Protein AF-A0A0Q0BDA7-F1 (afdb_monomer)

Solvent-accessible surface area (backbone atoms only — not comparable to full-atom values): 7192 Å² total; per-residue (Å²): 91,82,45,79,67,55,99,51,38,29,39,41,39,42,77,44,91,83,65,86,50,80,46,40,46,43,69,64,42,48,53,49,51,48,54,47,53,52,45,46,73,72,64,37,89,84,46,47,70,42,44,34,38,36,31,70,31,47,28,45,37,85,85,32,82,72,63,88,75,41,29,26,23,30,58,71,28,47,50,51,47,54,50,37,52,52,52,47,51,55,56,39,70,37,90,81,34,74,81,35,64,67,58,50,52,50,46,34,60,73,56,38,68,42,64,87,37,33,62,68,70,35,29,40,74,55,43,78,68,129

Organism: NCBI:txid264459

Mean predicted aligned error: 4.18 Å

pLDDT: mean 92.53, std 6.92, range [57.91, 98.38]

Structure (mmCIF, N/CA/C/O backbone):
data_AF-A0A0Q0BDA7-F1
#
_entry.id   AF-A0A0Q0BDA7-F1
#
loop_
_atom_site.group_PDB
_atom_site.id
_atom_site.type_symbol
_atom_site.label_atom_id
_atom_site.label_alt_id
_atom_site.label_comp_id
_atom_site.label_asym_id
_atom_site.label_entity_id
_atom_site.label_seq_id
_atom_site.pdbx_PDB_ins_code
_atom_site.Cartn_x
_atom_site.Cartn_y
_atom_site.Cartn_z
_atom_site.occupancy
_atom_site.B_iso_or_equiv
_atom_site.auth_seq_id
_atom_site.auth_comp_id
_atom_site.auth_asym_id
_atom_site.auth_atom_id
_atom_site.pdbx_PDB_model_num
ATOM 1 N N . MET A 1 1 ? -0.188 10.764 -4.956 1.00 88.31 1 MET A N 1
ATOM 2 C CA .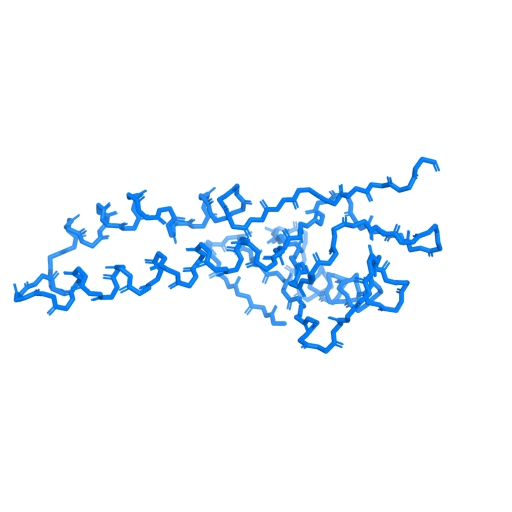 MET A 1 1 ? -0.948 11.133 -3.724 1.00 88.31 1 MET A CA 1
ATOM 3 C C . MET A 1 1 ? -0.028 11.004 -2.513 1.00 88.31 1 MET A C 1
ATOM 5 O O . MET A 1 1 ? 0.730 10.047 -2.459 1.00 88.31 1 MET A O 1
ATOM 9 N N . LEU A 1 2 ? -0.090 11.933 -1.551 1.00 94.56 2 LEU A N 1
ATOM 10 C CA . LEU A 1 2 ? 0.651 11.861 -0.285 1.00 94.56 2 LEU A CA 1
ATOM 11 C C . LEU A 1 2 ? -0.328 11.758 0.893 1.00 94.56 2 LEU A C 1
ATOM 13 O O . LEU A 1 2 ? -1.264 12.551 0.971 1.00 94.56 2 LEU A O 1
ATOM 17 N N . TRP A 1 3 ? -0.104 10.819 1.814 1.00 93.56 3 TRP A N 1
ATOM 18 C CA . TRP A 1 3 ? -0.966 10.610 2.982 1.00 93.56 3 TRP A CA 1
ATOM 19 C C . TRP A 1 3 ? -0.147 10.451 4.263 1.00 93.56 3 TRP A C 1
ATOM 21 O O . TRP A 1 3 ? 0.674 9.546 4.364 1.00 93.56 3 TRP A O 1
ATOM 31 N N . ARG A 1 4 ? -0.372 11.298 5.272 1.00 93.12 4 ARG A N 1
ATOM 32 C CA . ARG A 1 4 ? 0.321 11.201 6.567 1.00 93.12 4 ARG A CA 1
ATOM 33 C C . ARG A 1 4 ? -0.378 10.183 7.464 1.00 93.12 4 ARG A C 1
ATOM 35 O O . ARG A 1 4 ? -1.565 10.314 7.738 1.00 93.12 4 ARG A O 1
ATOM 42 N N . THR A 1 5 ? 0.357 9.194 7.963 1.00 88.94 5 THR A N 1
ATOM 43 C CA . THR A 1 5 ? -0.199 8.115 8.801 1.00 88.94 5 THR A CA 1
ATOM 44 C C . THR A 1 5 ? 0.212 8.184 10.270 1.00 88.94 5 THR A C 1
ATOM 46 O O . THR A 1 5 ? -0.222 7.359 11.072 1.00 88.94 5 THR A O 1
ATOM 49 N N . GLY A 1 6 ? 1.089 9.121 10.622 1.00 84.12 6 GLY A N 1
ATOM 50 C CA . GLY A 1 6 ? 1.591 9.332 11.975 1.00 84.12 6 GLY A CA 1
ATOM 51 C C . GLY A 1 6 ? 2.567 10.504 12.022 1.00 84.12 6 GLY A C 1
ATOM 52 O O . GLY A 1 6 ? 2.707 11.250 11.049 1.00 84.12 6 GLY A O 1
ATOM 53 N N . SER A 1 7 ? 3.265 10.671 13.145 1.00 83.75 7 SER A N 1
ATOM 54 C CA . SER A 1 7 ? 4.141 11.830 13.349 1.00 83.75 7 SER A CA 1
ATOM 55 C C . SER A 1 7 ? 5.282 11.910 12.326 1.00 83.75 7 SER A C 1
ATOM 57 O O . SER A 1 7 ? 5.543 13.007 11.842 1.00 83.75 7 SER A O 1
ATOM 59 N N . HIS A 1 8 ? 5.861 10.772 11.920 1.00 91.00 8 HIS A N 1
ATOM 60 C CA . HIS A 1 8 ? 7.049 10.704 11.046 1.00 91.00 8 HIS A CA 1
ATOM 61 C C . HIS A 1 8 ? 6.924 9.684 9.896 1.00 91.00 8 HIS A C 1
ATOM 63 O O . HIS A 1 8 ? 7.930 9.224 9.352 1.00 91.00 8 HIS A O 1
ATOM 69 N N . HIS A 1 9 ? 5.696 9.280 9.547 1.00 93.31 9 HIS A N 1
ATOM 70 C CA . HIS A 1 9 ? 5.454 8.292 8.492 1.00 93.31 9 HIS A CA 1
ATOM 71 C C . HIS A 1 9 ? 4.352 8.734 7.530 1.00 93.31 9 HIS A C 1
ATOM 73 O O . HIS A 1 9 ? 3.304 9.242 7.951 1.00 93.31 9 HIS A O 1
ATOM 79 N N . TYR A 1 10 ? 4.603 8.508 6.244 1.00 95.94 10 TYR A N 1
ATOM 80 C CA . TYR A 1 10 ? 3.725 8.861 5.138 1.00 95.94 10 TYR A CA 1
ATOM 81 C C . TYR A 1 10 ? 3.551 7.690 4.175 1.00 95.94 10 TYR A C 1
ATOM 83 O O . TYR A 1 10 ? 4.409 6.827 4.059 1.00 95.94 10 TYR A O 1
ATOM 91 N N . PHE A 1 11 ? 2.468 7.687 3.412 1.00 96.12 11 PHE A N 1
ATOM 92 C CA . PHE A 1 11 ? 2.339 6.889 2.201 1.00 96.12 11 PHE A CA 1
ATOM 93 C C . PHE A 1 11 ? 2.492 7.806 0.991 1.00 96.12 11 PHE A C 1
ATOM 95 O O . PHE A 1 11 ? 1.858 8.863 0.925 1.00 96.12 11 PHE A O 1
ATOM 102 N N . VAL A 1 12 ? 3.306 7.384 0.027 1.00 97.38 12 VAL A N 1
ATOM 103 C CA . VAL A 1 12 ? 3.398 7.993 -1.303 1.00 97.38 12 VAL A CA 1
ATOM 104 C C . VAL A 1 12 ? 2.757 7.008 -2.266 1.00 97.38 12 VAL A C 1
ATOM 106 O O . VAL A 1 12 ? 3.269 5.908 -2.456 1.00 97.38 12 VAL A O 1
ATOM 109 N N . ILE A 1 13 ? 1.602 7.375 -2.812 1.00 97.00 13 ILE A N 1
ATOM 110 C CA . ILE A 1 13 ? 0.741 6.463 -3.565 1.00 97.00 13 ILE A CA 1
ATOM 111 C C . ILE A 1 13 ? 0.598 6.943 -5.004 1.00 97.00 13 ILE A C 1
ATOM 113 O O . ILE A 1 13 ? 0.132 8.062 -5.227 1.00 97.00 13 ILE A O 1
ATOM 117 N N . GLU A 1 14 ? 0.913 6.076 -5.963 1.00 96.94 14 GLU A N 1
ATOM 118 C CA . GLU A 1 14 ? 0.575 6.262 -7.377 1.00 96.94 14 GLU A CA 1
ATOM 119 C C . GLU A 1 14 ? -0.467 5.237 -7.818 1.00 96.94 14 GLU A C 1
ATOM 121 O O . GLU A 1 14 ? -0.370 4.053 -7.492 1.00 96.94 14 GLU A O 1
ATOM 126 N N . CYS A 1 15 ? -1.476 5.690 -8.562 1.00 95.06 15 CYS A N 1
ATOM 127 C CA . CYS A 1 15 ? -2.597 4.856 -8.979 1.00 95.06 15 CYS A CA 1
ATOM 128 C C . CYS A 1 15 ? -2.664 4.733 -10.500 1.00 95.06 15 CYS A C 1
ATOM 130 O O . CYS A 1 15 ? -2.697 5.741 -11.206 1.00 95.06 15 CYS A O 1
ATOM 132 N N . LYS A 1 16 ? -2.711 3.499 -11.005 1.00 94.00 16 LYS A N 1
ATOM 133 C CA . LYS A 1 16 ? -2.639 3.186 -12.437 1.00 94.00 16 LYS A CA 1
ATOM 134 C C . LYS A 1 16 ? -3.965 2.632 -12.947 1.00 94.00 16 LYS A C 1
ATOM 136 O O . LYS A 1 16 ? -4.040 1.528 -13.469 1.00 94.00 16 LYS A O 1
ATOM 141 N N . ASN A 1 17 ? -5.013 3.447 -12.816 1.00 79.12 17 ASN A N 1
ATOM 142 C CA . ASN A 1 17 ? -6.409 3.096 -13.121 1.00 79.12 17 ASN A CA 1
ATOM 143 C C . ASN A 1 17 ? -6.678 2.624 -14.567 1.00 79.12 17 ASN A C 1
ATOM 145 O O . ASN A 1 17 ? -7.740 2.068 -14.820 1.00 79.12 17 ASN A O 1
ATOM 149 N N . GLY A 1 18 ? -5.765 2.873 -15.512 1.00 83.00 18 GLY A N 1
ATOM 150 C CA . GLY A 1 18 ? -5.885 2.442 -16.913 1.00 83.00 18 GLY A CA 1
ATOM 151 C C . GLY A 1 18 ? -4.954 1.295 -17.309 1.00 83.00 18 GLY A C 1
ATOM 152 O O . GLY A 1 18 ? -4.900 0.940 -18.483 1.00 83.00 18 GLY A O 1
ATOM 153 N N . ALA A 1 19 ? -4.183 0.744 -16.370 1.00 86.56 19 ALA A N 1
ATOM 154 C CA . ALA A 1 19 ? -3.277 -0.348 -16.678 1.00 86.56 19 ALA A CA 1
ATOM 155 C C . ALA A 1 19 ? -4.059 -1.647 -16.909 1.00 86.56 19 ALA A C 1
ATOM 157 O O . ALA A 1 19 ? -4.862 -2.058 -16.079 1.00 86.56 19 ALA A O 1
ATOM 158 N N . ILE A 1 20 ? -3.785 -2.307 -18.032 1.00 86.06 20 ILE A N 1
ATOM 159 C CA . ILE A 1 20 ? -4.331 -3.628 -18.393 1.00 86.06 20 ILE A CA 1
ATOM 160 C C . ILE A 1 20 ? -3.213 -4.658 -18.612 1.00 86.06 20 ILE A C 1
ATOM 162 O O . ILE A 1 20 ? -3.425 -5.728 -19.176 1.00 86.06 20 ILE A O 1
ATOM 166 N N . THR A 1 21 ? -1.988 -4.303 -18.225 1.00 87.50 21 THR A N 1
ATOM 167 C CA . THR A 1 21 ? -0.774 -5.067 -18.500 1.00 87.50 21 THR A CA 1
ATOM 168 C C . THR A 1 21 ? -0.481 -6.076 -17.395 1.00 87.50 21 THR A C 1
ATOM 170 O O . THR A 1 21 ? -0.783 -5.861 -16.223 1.00 87.50 21 THR A O 1
ATOM 173 N N . ASN A 1 22 ? 0.195 -7.166 -17.767 1.00 89.06 22 ASN A N 1
ATOM 174 C CA . ASN A 1 22 ? 0.638 -8.212 -16.836 1.00 89.06 22 ASN A CA 1
ATOM 175 C C . ASN A 1 22 ? 1.961 -7.876 -16.123 1.00 89.06 22 ASN A C 1
ATOM 177 O O . ASN A 1 22 ? 2.412 -8.624 -15.252 1.00 89.06 22 ASN A O 1
ATOM 181 N N . THR A 1 23 ? 2.582 -6.753 -16.481 1.00 94.50 23 THR A N 1
ATOM 182 C CA . THR A 1 23 ? 3.788 -6.209 -15.855 1.00 94.50 23 THR A CA 1
ATOM 183 C C . THR A 1 23 ? 3.637 -4.712 -15.619 1.00 94.50 23 THR A C 1
ATOM 185 O O . THR A 1 23 ? 2.892 -4.029 -16.321 1.00 94.50 23 THR A O 1
ATOM 188 N N . ILE A 1 24 ? 4.364 -4.208 -14.629 1.00 95.44 24 ILE A N 1
ATOM 189 C CA . ILE A 1 24 ? 4.548 -2.785 -14.371 1.00 95.44 24 ILE A CA 1
ATOM 190 C C . ILE A 1 24 ? 5.735 -2.323 -15.216 1.00 95.44 24 ILE A C 1
ATOM 192 O O . ILE A 1 24 ? 6.840 -2.859 -15.082 1.00 95.44 24 ILE A O 1
ATOM 196 N N . ASN A 1 25 ? 5.504 -1.352 -16.096 1.00 94.38 25 ASN A N 1
ATOM 197 C CA . ASN A 1 25 ? 6.535 -0.842 -16.995 1.00 94.38 25 ASN A CA 1
ATOM 198 C C . ASN A 1 25 ? 7.458 0.183 -16.301 1.00 94.38 25 ASN A C 1
ATOM 200 O O . ASN A 1 25 ? 7.177 0.692 -15.209 1.00 94.38 25 ASN A O 1
ATOM 204 N N . LYS A 1 26 ? 8.569 0.523 -16.958 1.00 95.00 26 LYS A N 1
ATOM 205 C CA . LYS A 1 26 ? 9.551 1.506 -16.490 1.00 95.00 26 LYS A CA 1
ATOM 206 C C . LYS A 1 26 ? 8.940 2.887 -16.273 1.00 95.00 26 LYS A C 1
ATOM 208 O O . LYS A 1 26 ? 9.320 3.571 -15.326 1.00 95.00 26 LYS A O 1
ATOM 213 N N . HIS A 1 27 ? 8.005 3.306 -17.122 1.00 95.50 27 HIS A N 1
ATOM 214 C CA . HIS A 1 27 ? 7.353 4.606 -16.985 1.00 95.50 27 HIS A CA 1
ATOM 215 C C . HIS A 1 27 ? 6.561 4.693 -15.674 1.00 95.50 27 HIS A C 1
ATOM 217 O O . HIS A 1 27 ? 6.734 5.638 -14.907 1.00 95.50 27 HIS A O 1
ATOM 223 N N . ASP A 1 28 ? 5.762 3.674 -15.366 1.00 95.62 28 ASP A N 1
ATOM 224 C CA . ASP A 1 28 ? 4.965 3.611 -14.147 1.00 95.62 28 ASP A CA 1
ATOM 225 C C . ASP A 1 28 ? 5.837 3.519 -12.898 1.00 95.62 28 ASP A C 1
ATOM 227 O O . ASP A 1 28 ? 5.584 4.230 -11.923 1.00 95.62 28 ASP A O 1
ATOM 231 N N . CYS A 1 29 ? 6.900 2.711 -12.954 1.00 96.00 29 CYS A N 1
ATOM 232 C CA . CYS A 1 29 ? 7.917 2.644 -11.909 1.00 96.00 29 CYS A CA 1
ATOM 233 C C . CYS A 1 29 ? 8.543 4.021 -11.633 1.00 96.00 29 CYS A C 1
ATOM 235 O O . CYS A 1 29 ? 8.645 4.447 -10.481 1.00 96.00 29 CYS A O 1
ATOM 237 N N . ASN A 1 30 ? 8.932 4.734 -12.693 1.00 96.69 30 ASN A N 1
ATOM 238 C CA . ASN A 1 30 ? 9.611 6.020 -12.586 1.00 96.69 30 ASN A CA 1
ATOM 239 C C . ASN A 1 30 ? 8.709 7.123 -12.031 1.00 96.69 30 ASN A C 1
ATOM 241 O O . ASN A 1 30 ? 9.208 7.992 -11.324 1.00 96.69 30 ASN A O 1
ATOM 245 N N . GLN A 1 31 ? 7.397 7.077 -12.284 1.00 97.00 31 GLN A N 1
ATOM 246 C CA . GLN A 1 31 ? 6.467 8.019 -11.657 1.00 97.00 31 GLN A CA 1
ATOM 247 C C . GLN A 1 31 ? 6.485 7.889 -10.127 1.00 97.00 31 GLN A C 1
ATOM 249 O O . GLN A 1 31 ? 6.633 8.889 -9.429 1.00 97.00 31 GLN A O 1
ATOM 254 N N . LEU A 1 32 ? 6.410 6.663 -9.595 1.00 97.62 32 LEU A N 1
ATOM 255 C CA . LEU A 1 32 ? 6.441 6.462 -8.143 1.00 97.62 32 LEU A CA 1
ATOM 256 C C . LEU A 1 32 ? 7.830 6.748 -7.548 1.00 97.62 32 LEU A C 1
ATOM 258 O O . LEU A 1 32 ? 7.918 7.321 -6.462 1.00 97.62 32 LEU A O 1
ATOM 262 N N . ASN A 1 33 ? 8.911 6.405 -8.259 1.00 97.06 33 ASN A N 1
ATOM 263 C CA . ASN A 1 33 ? 10.270 6.760 -7.841 1.00 97.06 33 ASN A CA 1
ATOM 264 C C . ASN A 1 33 ? 10.451 8.282 -7.749 1.00 97.06 33 ASN A C 1
ATOM 266 O O . ASN A 1 33 ? 10.929 8.764 -6.723 1.00 97.06 33 ASN A O 1
ATOM 270 N N . GLY A 1 34 ? 9.999 9.027 -8.762 1.00 97.62 34 GLY A N 1
ATOM 271 C CA . GLY A 1 34 ? 10.051 10.489 -8.776 1.00 97.62 34 GLY A CA 1
ATOM 272 C C . GLY A 1 34 ? 9.237 11.116 -7.643 1.00 97.62 34 GLY A C 1
ATOM 273 O O . GLY A 1 34 ? 9.720 12.020 -6.964 1.00 97.62 34 GLY A O 1
ATOM 274 N N . SER A 1 35 ? 8.043 10.587 -7.354 1.00 97.56 35 SER A N 1
ATOM 275 C CA . SER A 1 35 ? 7.250 11.009 -6.190 1.00 97.56 35 SER A CA 1
ATOM 276 C C . SER A 1 35 ? 7.974 10.741 -4.858 1.00 97.56 35 SER A C 1
ATOM 278 O O . SER A 1 35 ? 7.866 11.539 -3.925 1.00 97.56 35 SER A O 1
ATOM 280 N N . GLY A 1 36 ? 8.748 9.654 -4.766 1.00 97.06 36 GLY A N 1
ATOM 281 C CA . GLY A 1 36 ? 9.603 9.357 -3.613 1.00 97.06 36 GLY A CA 1
ATOM 282 C C . GLY A 1 36 ? 10.802 10.305 -3.477 1.00 97.06 36 GLY A C 1
ATOM 283 O O . GLY A 1 36 ? 11.076 10.780 -2.382 1.00 97.06 36 GLY A O 1
ATOM 284 N N . GLU A 1 37 ? 11.490 10.627 -4.574 1.00 96.75 37 GLU A N 1
ATOM 285 C CA . GLU A 1 37 ? 12.586 11.614 -4.582 1.00 96.75 37 GLU A CA 1
ATOM 286 C C . GLU A 1 37 ? 12.091 13.010 -4.189 1.00 96.75 37 GLU A C 1
ATOM 288 O O . GLU A 1 37 ? 12.704 13.696 -3.371 1.00 96.75 37 GLU A O 1
ATOM 293 N N . TRP A 1 38 ? 10.938 13.426 -4.719 1.00 97.38 38 TRP A N 1
ATOM 294 C CA . TRP A 1 38 ? 10.294 14.670 -4.308 1.00 97.38 38 TRP A CA 1
ATOM 295 C C . TRP A 1 38 ? 9.977 14.680 -2.806 1.00 97.38 38 TRP A C 1
ATOM 297 O O . TRP A 1 38 ? 10.188 15.699 -2.147 1.00 97.38 38 TRP A O 1
ATOM 307 N N . PHE A 1 39 ? 9.499 13.558 -2.255 1.00 97.38 39 PHE A N 1
ATOM 308 C CA . PHE A 1 39 ? 9.226 13.436 -0.824 1.00 97.38 39 PHE A CA 1
ATOM 309 C C . PHE A 1 39 ? 10.504 13.606 0.006 1.00 97.38 39 PHE A C 1
ATOM 311 O O . PHE A 1 39 ? 10.528 14.432 0.917 1.00 97.38 39 PHE A O 1
ATOM 318 N N . GLU A 1 40 ? 11.565 12.871 -0.333 1.00 95.81 40 GLU A N 1
ATOM 319 C CA . GLU A 1 40 ? 12.861 12.922 0.358 1.00 95.81 40 GLU A CA 1
ATOM 320 C C . GLU A 1 40 ? 13.432 14.351 0.356 1.00 95.81 40 GLU A C 1
ATOM 322 O O . GLU A 1 40 ? 13.798 14.875 1.409 1.00 95.81 40 GLU A O 1
ATOM 327 N N . ASN A 1 41 ? 13.393 15.031 -0.794 1.00 96.94 41 ASN A N 1
ATOM 328 C CA . ASN A 1 41 ? 13.856 16.415 -0.930 1.00 96.94 41 ASN A CA 1
ATOM 329 C C . ASN A 1 41 ? 13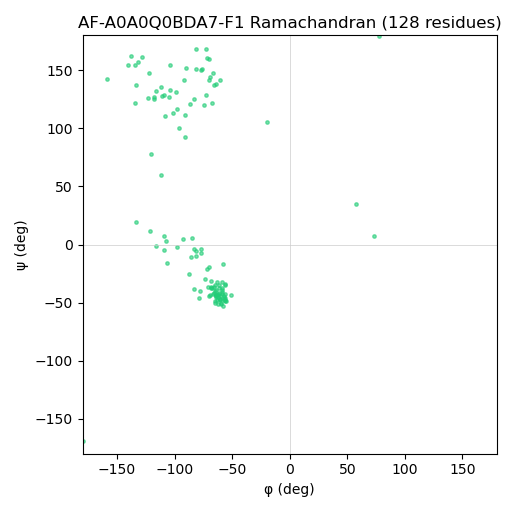.018 17.418 -0.127 1.00 96.94 41 ASN A C 1
ATOM 331 O O . ASN A 1 41 ? 13.545 18.418 0.360 1.00 96.94 41 ASN A O 1
ATOM 335 N N . LYS A 1 42 ? 11.705 17.189 -0.009 1.00 96.88 42 LYS A N 1
ATOM 336 C CA . LYS A 1 42 ? 10.797 18.127 0.659 1.00 96.88 42 LYS A CA 1
ATOM 337 C C . LYS A 1 42 ? 10.767 17.969 2.177 1.00 96.88 42 LYS A C 1
ATOM 339 O O . LYS A 1 42 ? 10.618 18.966 2.879 1.00 96.88 42 LYS A O 1
ATOM 344 N N . TYR A 1 43 ? 10.833 16.736 2.671 1.00 95.25 43 TYR A N 1
ATOM 345 C CA . TYR A 1 43 ? 10.607 16.419 4.083 1.00 95.25 43 TYR A CA 1
ATOM 346 C C . TYR A 1 43 ? 11.886 16.071 4.849 1.00 95.25 43 TYR A C 1
ATOM 348 O O . TYR A 1 43 ? 11.878 16.135 6.078 1.00 95.25 43 TYR A O 1
ATOM 356 N N . GLY A 1 44 ? 12.980 15.766 4.148 1.00 92.88 44 GLY A N 1
ATOM 357 C CA . GLY A 1 44 ? 14.268 15.460 4.756 1.00 92.88 44 GLY A CA 1
ATOM 358 C C . GLY A 1 44 ? 14.361 14.044 5.345 1.00 92.88 44 GLY A C 1
ATOM 359 O O . GLY A 1 44 ? 13.405 13.267 5.290 1.00 92.88 44 GLY A O 1
ATOM 360 N N . PRO A 1 45 ? 15.531 13.693 5.907 1.00 92.56 45 PRO A N 1
ATOM 361 C CA . PRO A 1 45 ? 15.867 12.321 6.299 1.00 92.56 45 PRO A CA 1
ATOM 362 C C . PRO A 1 45 ? 15.110 11.809 7.534 1.00 92.56 45 PRO A C 1
ATOM 364 O O . PRO A 1 45 ? 14.980 10.599 7.704 1.00 92.56 45 PRO A O 1
ATOM 367 N N . ASP A 1 46 ? 14.578 12.701 8.376 1.00 93.69 46 ASP A N 1
ATOM 368 C CA . ASP A 1 46 ? 13.846 12.331 9.600 1.00 93.69 46 ASP A CA 1
ATOM 369 C C . ASP A 1 46 ? 12.415 11.838 9.320 1.00 93.69 46 ASP A C 1
ATOM 371 O O . ASP A 1 46 ? 11.704 11.381 10.220 1.00 93.69 46 ASP A O 1
ATOM 375 N N . MET A 1 47 ? 11.969 11.946 8.067 1.00 95.50 47 MET A N 1
ATOM 376 C CA . MET A 1 47 ? 10.635 11.559 7.632 1.00 95.50 47 MET A CA 1
ATOM 377 C C . MET A 1 47 ? 10.719 10.311 6.761 1.00 95.50 47 MET A C 1
ATOM 379 O O . MET A 1 47 ? 11.448 10.251 5.776 1.00 95.50 47 MET A O 1
ATOM 383 N N . SER A 1 48 ? 9.915 9.307 7.103 1.00 94.31 48 SER A N 1
ATOM 384 C CA . SER A 1 48 ? 9.846 8.053 6.354 1.00 94.31 48 SER A CA 1
ATOM 385 C C . SER A 1 48 ? 8.583 7.981 5.503 1.00 94.31 48 SER A C 1
ATOM 387 O O . SER A 1 48 ? 7.555 8.584 5.832 1.00 94.31 48 SER A O 1
ATOM 389 N N . TYR A 1 49 ? 8.637 7.196 4.428 1.00 95.56 49 TYR A N 1
ATOM 390 C CA . TYR A 1 49 ? 7.463 6.911 3.617 1.00 95.56 49 TYR A CA 1
ATOM 391 C C . TYR A 1 49 ? 7.396 5.462 3.138 1.00 95.56 49 TYR A C 1
ATOM 393 O O . TYR A 1 49 ? 8.413 4.789 2.984 1.00 95.56 49 TYR A O 1
ATOM 401 N N . LEU A 1 50 ? 6.174 5.004 2.868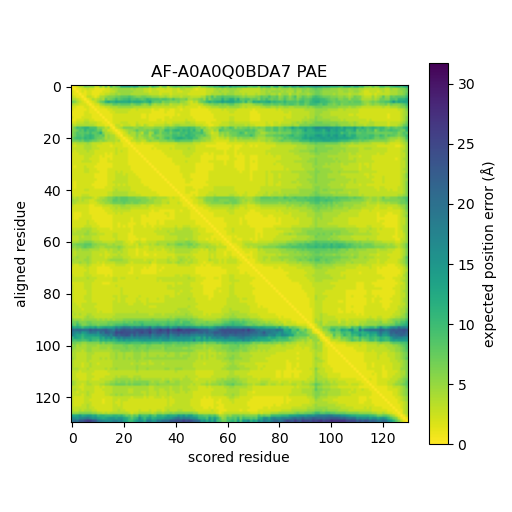 1.00 95.62 50 LEU A N 1
ATOM 402 C CA . LEU A 1 50 ? 5.882 3.774 2.147 1.00 95.62 50 LEU A CA 1
ATOM 403 C C . LEU A 1 50 ? 5.493 4.114 0.698 1.00 95.62 50 LEU A C 1
ATOM 405 O O . LEU A 1 50 ? 4.432 4.713 0.488 1.00 95.62 50 LEU A O 1
ATOM 409 N N . PRO A 1 51 ? 6.301 3.739 -0.308 1.00 97.12 51 PRO A N 1
ATOM 410 C CA . PRO A 1 51 ? 5.903 3.842 -1.703 1.00 97.12 51 PRO A CA 1
ATOM 411 C C . PRO A 1 51 ? 4.902 2.735 -2.040 1.00 97.12 51 PRO A C 1
ATOM 413 O O . PRO A 1 51 ? 5.220 1.549 -1.929 1.00 97.12 51 PRO A O 1
ATOM 416 N N . VAL A 1 52 ? 3.701 3.110 -2.473 1.00 97.56 52 VAL A N 1
ATOM 417 C CA . VAL A 1 52 ? 2.636 2.176 -2.852 1.00 97.56 52 VAL A CA 1
ATOM 418 C C . VAL A 1 52 ? 2.194 2.447 -4.283 1.00 97.56 52 VAL A C 1
ATOM 420 O O . VAL A 1 52 ? 1.797 3.558 -4.624 1.00 97.56 52 VAL A O 1
ATOM 423 N N . MET A 1 53 ? 2.208 1.417 -5.119 1.00 97.50 53 MET A N 1
ATOM 424 C CA . MET A 1 53 ? 1.589 1.465 -6.437 1.00 97.50 53 MET A CA 1
ATOM 425 C C . MET A 1 53 ? 0.284 0.676 -6.427 1.00 97.50 53 MET A C 1
ATOM 427 O O . MET A 1 53 ? 0.276 -0.493 -6.049 1.00 97.50 53 MET A O 1
ATOM 431 N N . ILE A 1 54 ? -0.809 1.292 -6.865 1.00 97.12 54 ILE A N 1
ATOM 432 C CA . ILE A 1 54 ? -2.061 0.587 -7.153 1.00 97.12 54 ILE A CA 1
ATOM 433 C C . ILE A 1 54 ? -2.027 0.182 -8.626 1.00 97.12 54 ILE A C 1
ATOM 435 O O . ILE A 1 54 ? -2.031 1.053 -9.500 1.00 97.12 54 ILE A O 1
ATOM 439 N N . HIS A 1 55 ? -1.927 -1.121 -8.887 1.00 96.88 55 HIS A N 1
ATOM 440 C CA . HIS A 1 55 ? -1.743 -1.679 -10.228 1.00 96.88 55 HIS A CA 1
ATOM 441 C C . HIS A 1 55 ? -2.189 -3.157 -10.262 1.00 96.88 55 HIS A C 1
ATOM 443 O O . HIS A 1 55 ? -1.908 -3.878 -9.301 1.00 96.88 55 HIS A O 1
ATOM 449 N N . PRO A 1 56 ? -2.823 -3.650 -11.348 1.00 94.38 56 PRO A N 1
ATOM 450 C CA . PRO A 1 56 ? -3.271 -5.047 -11.441 1.00 94.38 56 PRO A CA 1
ATOM 451 C C . PRO A 1 56 ? -2.104 -6.046 -11.412 1.00 94.38 56 PRO A C 1
ATOM 453 O O . PRO A 1 56 ? -2.136 -7.048 -10.696 1.00 94.38 56 PRO A O 1
ATOM 456 N N . ALA A 1 57 ? -1.026 -5.759 -12.147 1.00 95.12 57 ALA A N 1
ATOM 457 C CA . ALA A 1 57 ? 0.224 -6.509 -12.056 1.00 95.12 57 ALA A CA 1
ATOM 458 C C . ALA A 1 57 ? 1.045 -6.150 -10.812 1.00 95.12 57 ALA A C 1
ATOM 460 O O . ALA A 1 57 ? 1.080 -5.000 -10.388 1.00 95.12 57 ALA A O 1
ATOM 461 N N . LYS A 1 58 ? 1.804 -7.131 -10.312 1.00 96.19 58 LYS A N 1
ATOM 462 C CA . LYS A 1 58 ? 2.811 -6.965 -9.245 1.00 96.19 58 LYS A CA 1
ATOM 463 C C . LYS A 1 58 ? 4.247 -7.252 -9.686 1.00 96.19 58 LYS A C 1
ATOM 465 O O . LYS A 1 58 ? 5.159 -7.187 -8.868 1.00 96.19 58 LYS A O 1
ATOM 470 N N . LYS A 1 59 ? 4.448 -7.644 -10.945 1.00 96.00 59 LYS A N 1
ATOM 471 C CA . LYS A 1 59 ? 5.762 -7.956 -11.514 1.00 96.00 59 LYS A CA 1
ATOM 472 C C . LYS A 1 59 ? 6.257 -6.754 -12.305 1.00 96.00 59 LYS A C 1
ATOM 474 O O . LYS A 1 59 ? 5.510 -6.245 -13.133 1.00 96.00 59 LYS A O 1
ATOM 479 N N . PHE A 1 60 ? 7.493 -6.333 -12.079 1.00 95.19 60 PHE A N 1
ATOM 480 C CA . PHE A 1 60 ? 8.130 -5.308 -12.906 1.00 95.19 60 PHE A CA 1
ATOM 481 C C . PHE A 1 60 ? 8.690 -5.911 -14.197 1.00 95.19 60 PHE A C 1
ATOM 483 O O . PHE A 1 60 ? 9.051 -7.087 -14.238 1.00 95.19 60 PHE A O 1
ATOM 490 N N . GLU A 1 61 ? 8.743 -5.119 -15.264 1.00 93.56 61 GLU A N 1
ATOM 491 C CA . GLU A 1 61 ? 9.550 -5.467 -16.434 1.00 93.56 61 GLU A CA 1
ATOM 492 C C . GLU A 1 61 ? 11.049 -5.323 -16.139 1.00 93.56 61 GLU A C 1
ATOM 494 O O . GLU A 1 61 ? 11.448 -4.593 -15.234 1.00 93.56 61 GLU A O 1
ATOM 499 N N . HIS A 1 62 ? 11.887 -5.969 -16.950 1.00 89.75 62 HIS A N 1
ATOM 500 C CA . HIS A 1 62 ? 13.337 -5.997 -16.738 1.00 89.75 62 HIS A CA 1
ATOM 501 C C . HIS A 1 62 ? 13.990 -4.601 -16.717 1.00 89.75 62 HIS A C 1
ATOM 503 O O . HIS A 1 62 ? 14.961 -4.378 -16.006 1.00 89.75 62 HIS A O 1
ATOM 509 N N . ALA A 1 63 ? 13.451 -3.648 -17.483 1.00 91.12 63 ALA A N 1
ATOM 510 C CA . ALA A 1 63 ? 13.992 -2.293 -17.580 1.00 91.12 63 ALA A CA 1
ATOM 511 C C . ALA A 1 63 ? 13.574 -1.362 -16.423 1.00 91.12 63 ALA A C 1
ATOM 513 O O . ALA A 1 63 ? 14.016 -0.209 -16.385 1.00 91.12 63 ALA A O 1
ATOM 514 N N . ALA A 1 64 ? 12.695 -1.815 -15.523 1.00 92.94 64 ALA A N 1
ATOM 515 C CA . ALA A 1 64 ? 12.218 -1.031 -14.393 1.00 92.94 64 ALA A CA 1
ATOM 516 C C . ALA A 1 64 ? 13.084 -1.261 -13.144 1.00 92.94 64 ALA A C 1
ATOM 518 O O . ALA A 1 64 ? 13.473 -2.384 -12.834 1.00 92.94 64 ALA A O 1
ATOM 519 N N . SER A 1 65 ? 13.326 -0.187 -12.391 1.00 94.25 65 SER A N 1
ATOM 520 C CA . SER A 1 65 ? 14.179 -0.194 -11.195 1.00 94.25 65 SER A CA 1
ATOM 521 C C . SER A 1 65 ? 13.377 0.255 -9.964 1.00 94.25 65 SER A C 1
ATOM 523 O O . SER A 1 65 ? 13.467 1.420 -9.564 1.00 94.25 65 SER A O 1
ATOM 525 N N . PRO A 1 66 ? 12.538 -0.617 -9.374 1.00 94.69 66 PRO A N 1
ATOM 526 C CA . PRO A 1 66 ? 11.736 -0.259 -8.207 1.00 94.69 66 PRO A CA 1
ATOM 527 C C . PRO A 1 66 ? 12.603 -0.091 -6.954 1.00 94.69 66 PRO A C 1
ATOM 529 O O . PRO A 1 66 ? 13.512 -0.882 -6.698 1.00 94.69 66 PRO A O 1
ATOM 532 N N . LYS A 1 67 ? 12.283 0.898 -6.108 1.00 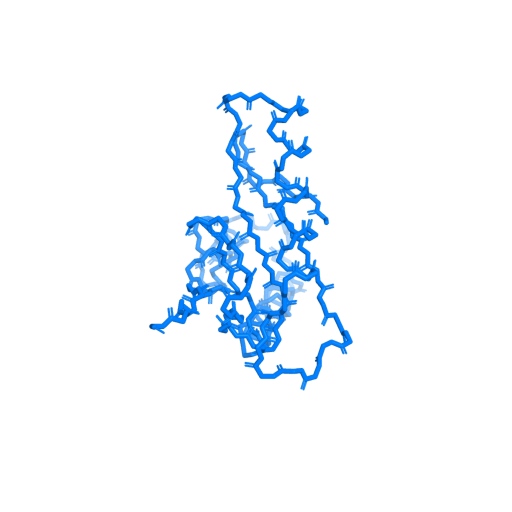92.94 67 LYS A N 1
ATOM 533 C CA . LYS A 1 67 ? 12.865 0.987 -4.757 1.00 92.94 67 LYS A CA 1
ATOM 534 C C . LYS A 1 67 ? 12.502 -0.267 -3.945 1.00 92.94 67 LYS A C 1
ATOM 536 O O . LYS A 1 67 ? 11.370 -0.742 -4.002 1.00 92.94 67 LYS A O 1
ATOM 541 N N . ALA A 1 68 ? 13.432 -0.781 -3.136 1.00 90.75 68 ALA A N 1
ATOM 542 C CA . ALA A 1 68 ? 13.242 -2.022 -2.368 1.00 90.75 68 ALA A CA 1
ATOM 543 C C . ALA A 1 68 ? 12.005 -2.003 -1.445 1.00 90.75 68 ALA A C 1
ATOM 545 O O . ALA A 1 68 ? 11.323 -3.012 -1.299 1.00 90.75 68 ALA A O 1
ATOM 546 N N . ALA A 1 69 ? 11.680 -0.842 -0.868 1.00 92.56 69 ALA A N 1
ATOM 547 C CA . ALA A 1 69 ? 10.526 -0.664 0.015 1.00 92.56 69 ALA A CA 1
ATOM 548 C C . ALA A 1 69 ? 9.174 -0.570 -0.720 1.00 92.56 69 ALA A C 1
ATOM 550 O O . ALA A 1 69 ? 8.135 -0.461 -0.069 1.00 92.56 69 ALA A O 1
ATOM 551 N N . MET A 1 70 ? 9.166 -0.579 -2.058 1.00 96.38 70 MET A N 1
ATOM 552 C CA . MET A 1 70 ? 7.950 -0.416 -2.848 1.00 96.38 70 MET A CA 1
ATOM 553 C C . MET A 1 70 ? 6.971 -1.567 -2.623 1.00 96.38 70 MET A C 1
ATOM 555 O O . MET A 1 70 ? 7.334 -2.745 -2.576 1.00 96.38 70 MET A O 1
ATOM 559 N N . ARG A 1 71 ? 5.695 -1.212 -2.505 1.00 97.19 71 ARG A N 1
ATOM 560 C CA . ARG A 1 71 ? 4.591 -2.143 -2.304 1.00 97.19 71 ARG A CA 1
ATOM 561 C C . ARG A 1 71 ? 3.558 -2.005 -3.406 1.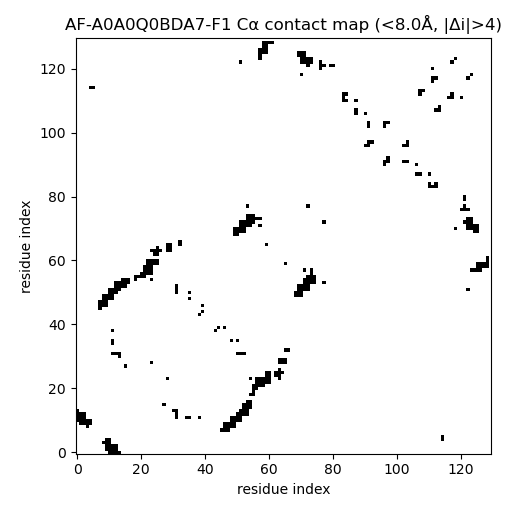00 97.19 71 ARG A C 1
ATOM 563 O O . ARG A 1 71 ? 3.320 -0.908 -3.900 1.00 97.19 71 ARG A O 1
ATOM 570 N N . ILE A 1 72 ? 2.910 -3.113 -3.745 1.00 97.62 72 ILE A N 1
ATOM 571 C CA . ILE A 1 72 ? 1.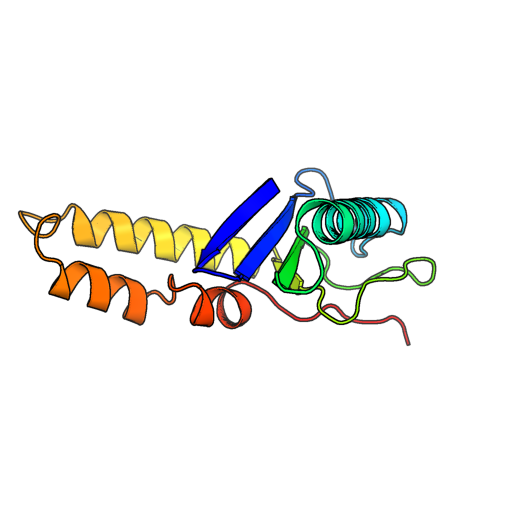856 -3.149 -4.757 1.00 97.62 72 ILE A CA 1
ATOM 572 C C . ILE A 1 72 ? 0.515 -3.428 -4.090 1.00 97.62 72 ILE A C 1
ATOM 574 O O . ILE A 1 72 ? 0.370 -4.407 -3.359 1.00 97.62 72 ILE A O 1
ATOM 578 N N . MET A 1 73 ? -0.476 -2.591 -4.356 1.00 97.81 73 MET A N 1
ATOM 579 C CA . MET A 1 73 ? -1.877 -2.885 -4.095 1.00 97.81 73 MET A CA 1
ATOM 580 C C . MET A 1 73 ? -2.488 -3.411 -5.393 1.00 97.81 73 MET A C 1
ATOM 582 O O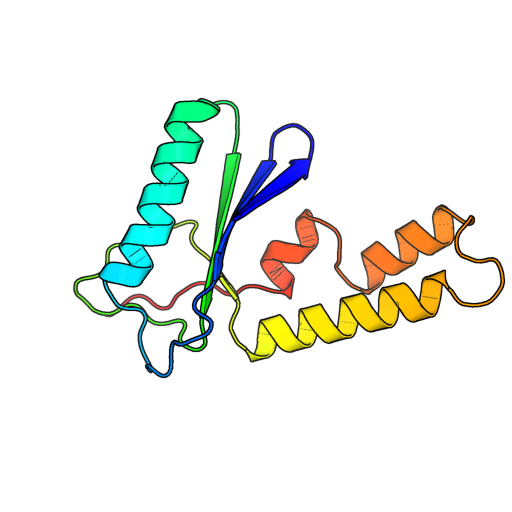 . MET A 1 73 ? -2.780 -2.642 -6.306 1.00 97.81 73 MET A O 1
ATOM 586 N N . THR A 1 74 ? -2.627 -4.733 -5.475 1.00 96.31 74 THR A N 1
ATOM 587 C CA . THR A 1 74 ? -3.328 -5.401 -6.578 1.00 96.31 74 THR A CA 1
ATOM 588 C C . THR A 1 74 ? -4.835 -5.190 -6.467 1.00 96.31 74 THR A C 1
ATOM 590 O O . THR A 1 74 ? -5.328 -4.790 -5.410 1.00 96.31 74 THR A O 1
ATOM 593 N N . ASP A 1 75 ? -5.582 -5.533 -7.514 1.00 94.75 75 ASP A N 1
ATOM 594 C CA . ASP A 1 75 ? -7.048 -5.436 -7.515 1.00 94.75 75 ASP A CA 1
ATOM 595 C C . ASP A 1 75 ? -7.684 -6.227 -6.366 1.00 94.75 75 ASP A C 1
ATOM 597 O O . ASP A 1 75 ? -8.551 -5.720 -5.659 1.00 94.75 75 ASP A O 1
ATOM 601 N N . GLU A 1 76 ? -7.182 -7.438 -6.101 1.00 96.00 76 GLU A N 1
ATOM 602 C CA . GLU A 1 76 ? -7.599 -8.253 -4.954 1.00 96.00 76 GLU A CA 1
ATOM 603 C C . GLU A 1 76 ? -7.424 -7.487 -3.632 1.00 96.00 76 GLU A C 1
ATOM 605 O O . GLU A 1 76 ? -8.339 -7.402 -2.812 1.00 96.00 76 GLU A O 1
ATOM 610 N N . LYS A 1 77 ? -6.252 -6.875 -3.430 1.00 97.75 77 LYS A N 1
ATOM 611 C CA . LYS A 1 77 ? -5.951 -6.112 -2.217 1.00 97.75 77 LYS A CA 1
ATOM 612 C C . LYS A 1 77 ? -6.787 -4.837 -2.111 1.00 97.75 77 LYS A C 1
ATOM 614 O O . LYS A 1 77 ? -7.230 -4.500 -1.010 1.00 97.75 77 LYS A O 1
ATOM 619 N N . LEU A 1 78 ? -7.033 -4.161 -3.231 1.00 96.69 78 LEU A N 1
ATOM 620 C CA . LEU A 1 78 ? -7.893 -2.984 -3.305 1.00 96.69 78 LEU A CA 1
ATOM 621 C C . LEU A 1 78 ? -9.349 -3.333 -2.968 1.00 96.69 78 LEU A C 1
ATOM 623 O O . LEU A 1 78 ? -10.001 -2.583 -2.242 1.00 96.69 78 LEU A O 1
ATOM 627 N N . GLU A 1 79 ? -9.859 -4.476 -3.430 1.00 97.56 79 GLU A N 1
ATOM 628 C CA . GLU A 1 79 ? -11.211 -4.924 -3.087 1.00 97.56 79 GLU A CA 1
ATOM 629 C C . GLU A 1 79 ? -11.343 -5.305 -1.609 1.00 97.56 79 GLU A C 1
ATOM 631 O O . GLU A 1 79 ? -12.348 -4.959 -0.979 1.00 97.56 79 GLU A O 1
ATOM 636 N N . ILE A 1 80 ? -10.311 -5.906 -1.007 1.00 98.25 80 ILE A N 1
ATOM 637 C CA . ILE A 1 80 ? -10.275 -6.139 0.445 1.00 98.25 80 ILE A CA 1
ATOM 638 C C . ILE A 1 80 ? -10.304 -4.800 1.200 1.00 98.25 80 ILE A C 1
ATOM 640 O O . ILE A 1 80 ? -11.094 -4.648 2.135 1.00 98.25 80 ILE A O 1
ATOM 644 N N . LEU A 1 81 ? -9.516 -3.801 0.778 1.00 97.81 81 LEU A N 1
ATOM 645 C CA . LEU A 1 81 ? -9.534 -2.462 1.382 1.00 97.81 81 LEU A CA 1
ATOM 646 C C . LEU A 1 81 ? -10.915 -1.813 1.270 1.00 97.81 81 LEU A C 1
ATOM 648 O O . LEU A 1 81 ? -11.478 -1.370 2.270 1.00 97.81 81 LEU A O 1
ATOM 652 N N . LYS A 1 82 ? -11.496 -1.801 0.068 1.00 97.94 82 LYS A N 1
ATOM 653 C CA . LYS A 1 82 ? -12.839 -1.268 -0.186 1.00 97.94 82 LYS A CA 1
ATOM 654 C C . LYS A 1 82 ? -13.892 -1.941 0.687 1.00 97.94 82 LYS A C 1
ATOM 656 O O . LYS A 1 82 ? -14.740 -1.257 1.260 1.00 97.94 82 LYS A O 1
ATOM 661 N N . LYS A 1 83 ? -13.863 -3.273 0.784 1.00 98.38 83 LYS A N 1
ATOM 662 C CA . LYS A 1 83 ? -14.781 -4.034 1.635 1.00 98.38 83 LYS A CA 1
ATOM 663 C C . LYS A 1 83 ? -14.625 -3.620 3.098 1.00 98.38 83 LYS A C 1
ATOM 665 O O . LYS A 1 83 ? -15.617 -3.247 3.714 1.00 98.38 83 LYS A O 1
ATOM 670 N N . ASN A 1 84 ? -13.403 -3.617 3.621 1.00 98.12 84 ASN A N 1
ATOM 671 C CA . ASN A 1 84 ? -13.149 -3.308 5.025 1.00 98.12 84 ASN A CA 1
ATOM 672 C C . ASN A 1 84 ? -13.490 -1.855 5.380 1.00 98.12 84 ASN A C 1
ATOM 674 O O . ASN A 1 84 ? -14.042 -1.608 6.446 1.00 98.12 84 ASN A O 1
ATOM 678 N N . VAL A 1 85 ? -13.253 -0.894 4.482 1.00 97.06 85 VAL A N 1
ATOM 679 C CA . VAL A 1 85 ? -13.697 0.497 4.674 1.00 97.06 85 VAL A CA 1
ATOM 680 C C . VAL A 1 85 ? -15.225 0.590 4.705 1.00 97.06 85 VAL A C 1
ATOM 682 O O . VAL A 1 85 ? -15.779 1.261 5.574 1.00 97.06 85 VAL A O 1
ATOM 685 N N . ARG A 1 86 ? -15.933 -0.107 3.804 1.00 97.00 86 ARG A N 1
ATOM 686 C CA . ARG A 1 86 ? -17.407 -0.144 3.819 1.00 97.00 86 ARG A CA 1
ATOM 687 C C . ARG A 1 86 ? -17.950 -0.764 5.105 1.00 97.00 86 ARG A C 1
ATOM 689 O O . ARG A 1 86 ? -18.906 -0.238 5.667 1.00 97.00 86 ARG A O 1
ATOM 696 N N . ASP A 1 87 ? -17.351 -1.856 5.566 1.00 95.19 87 ASP A N 1
ATOM 697 C CA . ASP A 1 87 ? -17.769 -2.538 6.792 1.00 95.19 87 ASP A CA 1
ATOM 698 C C . ASP A 1 87 ? -17.481 -1.682 8.033 1.00 95.19 87 ASP A C 1
ATOM 700 O O . ASP A 1 87 ? -18.329 -1.596 8.921 1.00 95.19 87 ASP A O 1
ATOM 704 N N . PHE A 1 88 ? -16.357 -0.956 8.045 1.00 94.56 88 PHE A N 1
ATOM 705 C CA . PHE A 1 88 ? -16.051 0.029 9.081 1.00 94.56 88 PHE A CA 1
ATOM 706 C C . PHE A 1 88 ? -17.140 1.098 9.156 1.00 94.56 88 PHE A C 1
ATOM 708 O O . PHE A 1 88 ? -17.722 1.293 10.221 1.00 94.56 88 PHE A O 1
ATOM 715 N N . ILE A 1 89 ? -17.465 1.733 8.022 1.00 92.19 89 ILE A N 1
ATOM 716 C CA . ILE A 1 89 ? -18.497 2.777 7.936 1.00 92.19 89 ILE A CA 1
ATOM 717 C C . ILE A 1 89 ? -19.846 2.244 8.435 1.00 92.19 89 ILE A C 1
ATOM 719 O O . ILE A 1 89 ? -20.484 2.873 9.275 1.00 92.19 89 ILE A O 1
ATOM 723 N N . LYS A 1 90 ? -20.266 1.057 7.978 1.00 91.12 90 LYS A N 1
ATOM 724 C CA . LYS A 1 90 ? -21.513 0.425 8.440 1.00 91.12 90 LYS A CA 1
ATOM 725 C C . LYS A 1 90 ? -21.516 0.193 9.949 1.00 91.12 90 LYS A C 1
ATOM 727 O O . LYS A 1 90 ? -22.532 0.447 10.591 1.00 91.12 90 LYS A O 1
ATOM 732 N N . SER A 1 91 ? -20.398 -0.269 10.512 1.00 88.31 91 SER A N 1
ATOM 733 C CA . SER A 1 91 ? -20.290 -0.506 11.950 1.00 88.31 91 SER A CA 1
ATOM 734 C C . SER A 1 91 ? -20.402 0.794 12.742 1.00 88.31 91 SER A C 1
ATOM 736 O O . SER A 1 91 ? -21.187 0.850 13.684 1.00 88.31 91 SER A O 1
ATOM 738 N N . VAL A 1 92 ? -19.665 1.845 12.367 1.00 86.88 92 VAL A N 1
ATOM 739 C CA . VAL A 1 92 ? -19.654 3.109 13.131 1.00 86.88 92 VAL A CA 1
ATOM 740 C C . VAL A 1 92 ? -20.937 3.923 12.965 1.00 86.88 92 VAL A C 1
ATOM 742 O O . VAL A 1 92 ? -21.338 4.622 13.891 1.00 86.88 92 VAL A O 1
ATOM 745 N N . CYS A 1 93 ? -21.612 3.813 11.818 1.00 86.19 93 CYS A N 1
ATOM 746 C CA . CYS A 1 93 ? -22.901 4.462 11.576 1.00 86.19 93 CYS A CA 1
ATOM 747 C C . CYS A 1 93 ? -24.091 3.689 12.168 1.00 86.19 93 CYS A C 1
ATOM 749 O O . CYS A 1 93 ? -25.204 4.216 12.189 1.00 86.19 93 CYS A O 1
ATOM 751 N N . SER A 1 94 ? -23.890 2.458 12.652 1.00 80.69 94 SER A N 1
ATOM 752 C CA . SER A 1 94 ? -24.934 1.747 13.390 1.00 80.69 94 SER A CA 1
ATOM 753 C C . SER A 1 94 ? -25.221 2.464 14.720 1.00 80.69 94 SER A C 1
ATOM 755 O O . SER A 1 94 ? -24.309 2.964 15.378 1.00 80.69 94 SER A O 1
ATOM 757 N N . GLN A 1 95 ? -26.510 2.581 15.054 1.00 65.81 95 GLN A N 1
ATOM 758 C CA . GLN A 1 95 ? -27.104 3.374 16.146 1.00 65.81 95 GLN A CA 1
ATOM 759 C C . GLN A 1 95 ? -26.135 3.782 17.280 1.00 65.81 95 GLN A C 1
ATOM 761 O O . GLN A 1 95 ? -25.775 2.972 18.132 1.00 65.81 95 GLN A O 1
ATOM 766 N N . GLY A 1 96 ? -25.740 5.062 17.304 1.00 66.69 96 GLY A N 1
ATOM 767 C CA . GLY A 1 96 ? -25.037 5.689 18.433 1.00 66.69 96 GLY A CA 1
ATOM 768 C C . GLY A 1 96 ? -23.566 5.299 18.632 1.00 66.69 96 GLY A C 1
ATOM 769 O O . GLY A 1 96 ? -22.978 5.692 19.634 1.00 66.69 96 GLY A O 1
ATOM 770 N N . GLN A 1 97 ? -22.949 4.545 17.716 1.00 70.56 97 GLN A N 1
ATOM 771 C CA . GLN A 1 97 ? -21.564 4.072 17.887 1.00 70.56 97 GLN A CA 1
ATOM 772 C C . GLN A 1 97 ? -20.492 5.063 17.414 1.00 70.56 97 GLN A C 1
ATOM 774 O O . GLN A 1 97 ? -19.317 4.878 17.719 1.00 70.56 97 GLN A O 1
ATOM 779 N N . ILE A 1 98 ? -20.874 6.130 16.709 1.00 78.62 98 ILE A N 1
ATOM 780 C CA . ILE A 1 98 ? -19.926 7.104 16.146 1.00 78.62 98 ILE A CA 1
ATOM 781 C C . ILE A 1 98 ? -19.228 7.972 17.206 1.00 78.62 98 ILE A C 1
ATOM 783 O O . ILE A 1 98 ? -18.178 8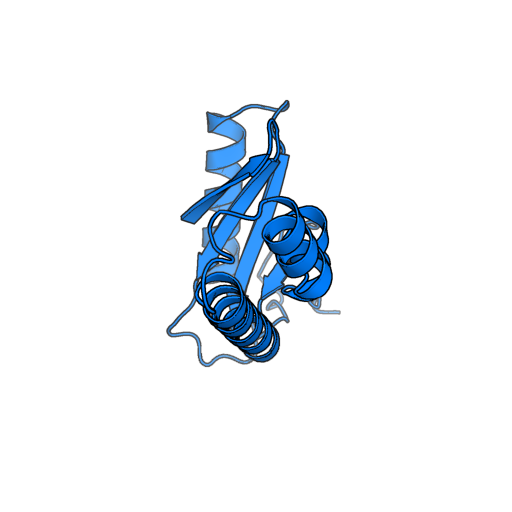.544 16.937 1.00 78.62 98 ILE A O 1
ATOM 787 N N . SER A 1 99 ? -19.793 8.069 18.410 1.00 84.56 99 SER A N 1
ATOM 788 C CA . SER A 1 99 ? -19.182 8.759 19.552 1.00 84.56 99 SER A CA 1
ATOM 789 C C . SER A 1 99 ? -18.460 7.806 20.512 1.00 84.56 99 SER A C 1
ATOM 791 O O . SER A 1 99 ? -17.880 8.256 21.495 1.00 84.56 99 SER A O 1
ATOM 793 N N . ASP A 1 100 ? -18.495 6.493 20.260 1.00 89.62 100 ASP A N 1
ATOM 794 C CA . ASP A 1 100 ? -17.832 5.488 21.093 1.00 89.62 100 ASP A CA 1
ATOM 795 C C . ASP A 1 100 ? -16.411 5.228 20.572 1.00 89.62 100 ASP A C 1
ATOM 797 O O . ASP A 1 100 ? -16.169 4.386 19.700 1.00 89.62 100 ASP A O 1
ATOM 801 N N . GLU A 1 101 ? -15.446 5.964 21.125 1.00 91.62 101 GLU A N 1
ATOM 802 C CA . GLU A 1 101 ? -14.032 5.857 20.751 1.00 91.62 101 GLU A CA 1
ATOM 803 C C . GLU A 1 101 ? -13.468 4.439 20.906 1.00 91.62 101 GLU A C 1
ATOM 805 O O . GLU A 1 101 ? -12.610 4.014 20.126 1.00 91.62 101 GLU A O 1
ATOM 810 N N . THR A 1 102 ? -13.937 3.688 21.907 1.00 91.12 102 THR A N 1
ATOM 811 C CA . THR A 1 102 ? -13.454 2.327 22.166 1.00 91.12 102 THR A CA 1
ATOM 812 C C . THR A 1 102 ? -13.920 1.389 21.064 1.00 91.12 102 THR A C 1
ATOM 814 O O . THR A 1 102 ? -13.115 0.625 20.524 1.00 91.12 102 THR A O 1
ATOM 817 N N . LYS A 1 103 ? -15.191 1.482 20.657 1.00 88.62 103 LYS A N 1
ATOM 818 C CA . LYS A 1 103 ? -15.705 0.719 19.513 1.00 88.62 103 LYS A CA 1
ATOM 819 C C . LYS A 1 103 ? -15.026 1.110 18.212 1.00 88.62 103 LYS A C 1
ATOM 821 O O . LYS A 1 103 ? -14.616 0.214 17.477 1.00 88.62 103 LYS A O 1
ATOM 826 N N . ILE A 1 104 ? -14.838 2.403 17.949 1.00 92.06 104 ILE A N 1
ATOM 827 C CA . ILE A 1 104 ? -14.120 2.874 16.755 1.00 92.06 104 ILE A CA 1
ATOM 828 C C . ILE A 1 104 ? -12.716 2.269 16.707 1.00 92.06 104 ILE A C 1
ATOM 830 O O . ILE A 1 104 ? -12.324 1.685 15.694 1.00 92.06 104 ILE A O 1
ATOM 834 N N . ARG A 1 105 ? -11.970 2.338 17.816 1.00 92.50 105 ARG A N 1
ATOM 835 C CA . ARG A 1 105 ? -10.623 1.762 17.918 1.00 92.50 105 ARG A CA 1
ATOM 836 C C . ARG A 1 105 ? -10.631 0.252 17.668 1.00 92.50 105 ARG A C 1
ATOM 838 O O . ARG A 1 105 ? -9.796 -0.238 16.907 1.00 92.50 105 ARG A O 1
ATOM 845 N N . ASN A 1 106 ? -11.579 -0.474 18.256 1.00 92.38 106 ASN A N 1
ATOM 846 C CA . ASN A 1 106 ? -11.720 -1.919 18.068 1.00 92.38 106 ASN A CA 1
ATOM 847 C C . ASN A 1 106 ? -12.066 -2.288 16.620 1.00 92.38 106 ASN A C 1
ATOM 849 O O . ASN A 1 106 ? -11.506 -3.244 16.088 1.00 92.38 106 ASN A O 1
ATOM 853 N N . GLN A 1 107 ? -12.918 -1.511 15.952 1.00 93.62 107 GLN A N 1
ATOM 854 C CA . GLN A 1 107 ? -13.244 -1.725 14.541 1.00 93.62 107 GLN A CA 1
ATOM 855 C C . GLN A 1 107 ? -12.039 -1.464 13.632 1.00 93.62 107 GLN A C 1
ATOM 857 O O . GLN A 1 107 ? -11.743 -2.281 12.761 1.00 93.62 107 GLN A O 1
ATOM 862 N N . LEU A 1 108 ? -11.272 -0.393 13.871 1.00 94.19 108 LEU A N 1
ATOM 863 C CA . LEU A 1 108 ? -10.025 -0.133 13.138 1.00 94.19 108 LEU A CA 1
AT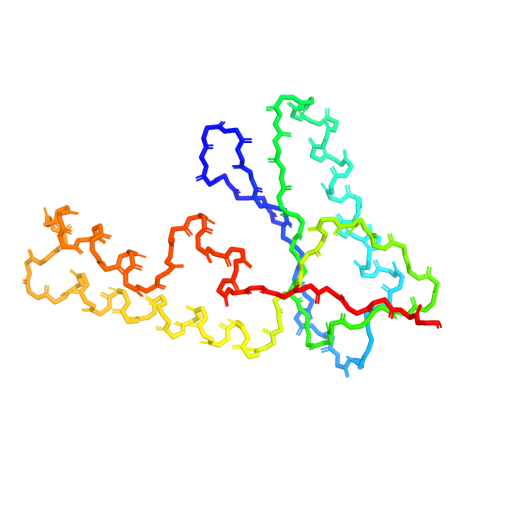OM 864 C C . LEU A 1 108 ? -9.009 -1.277 13.300 1.00 94.19 108 LEU A C 1
ATOM 866 O O . LEU A 1 108 ? -8.332 -1.639 12.337 1.00 94.19 108 LEU A O 1
ATOM 870 N N . LEU A 1 109 ? -8.914 -1.853 14.504 1.00 95.00 109 LEU A N 1
ATOM 871 C CA . LEU A 1 109 ? -8.072 -3.013 14.813 1.00 95.00 109 LEU A CA 1
ATOM 872 C C . LEU A 1 109 ? -8.525 -4.277 14.070 1.00 95.00 109 LEU A C 1
ATOM 874 O O . LEU A 1 109 ? -7.705 -4.948 13.438 1.00 95.00 109 LEU A O 1
ATOM 878 N N . GLN A 1 110 ? -9.816 -4.605 14.156 1.00 94.88 110 GLN A N 1
ATOM 879 C CA . GLN A 1 110 ? -10.397 -5.804 13.547 1.00 94.88 110 GLN A CA 1
ATOM 880 C C . GLN A 1 110 ? -10.306 -5.759 12.023 1.00 94.88 110 GLN A C 1
ATOM 882 O O . GLN A 1 110 ? -9.871 -6.723 11.397 1.00 94.88 110 GLN A O 1
ATOM 887 N N . LEU A 1 111 ? -10.646 -4.613 11.435 1.00 96.75 111 LEU A N 1
ATOM 888 C CA . LEU A 1 111 ? -10.645 -4.399 9.992 1.00 96.75 111 LEU A CA 1
ATOM 889 C C . LEU A 1 111 ? -9.272 -3.999 9.455 1.00 96.75 111 LEU A C 1
ATOM 891 O O . LEU A 1 111 ? -9.164 -3.693 8.276 1.00 96.75 111 LEU A O 1
ATOM 895 N N . LYS A 1 112 ? -8.214 -4.001 10.278 1.00 97.31 112 LYS A N 1
ATOM 896 C CA . LYS A 1 112 ? -6.829 -3.741 9.845 1.00 97.31 112 LYS A CA 1
ATOM 897 C C . LYS A 1 112 ? -6.636 -2.387 9.154 1.00 97.31 112 LYS A C 1
ATOM 899 O O . LYS A 1 112 ? -5.829 -2.260 8.242 1.00 97.31 112 LYS A O 1
ATOM 904 N N . LEU A 1 113 ? -7.373 -1.366 9.587 1.00 94.94 113 LEU A N 1
ATOM 905 C CA . LEU A 1 113 ? -7.352 -0.017 9.005 1.00 94.94 113 LEU A CA 1
ATOM 906 C C . LEU A 1 113 ? -6.355 0.932 9.691 1.00 94.94 113 LEU A C 1
ATOM 908 O O . LEU A 1 113 ? -6.287 2.111 9.350 1.00 94.94 113 LEU A O 1
ATOM 912 N N . ARG A 1 114 ? -5.561 0.444 10.651 1.00 91.88 114 ARG A N 1
ATOM 913 C CA . ARG A 1 114 ? -4.446 1.217 11.214 1.00 91.88 114 ARG A CA 1
ATOM 914 C C . ARG A 1 114 ? -3.278 1.229 10.232 1.00 91.88 114 ARG A C 1
ATOM 916 O O . ARG A 1 114 ? -3.050 0.257 9.517 1.00 91.88 114 ARG A O 1
ATOM 923 N N . SER A 1 115 ? -2.478 2.288 10.275 1.00 87.31 115 SER A N 1
ATOM 924 C CA . SER A 1 115 ? -1.289 2.446 9.427 1.00 87.31 115 SER A CA 1
ATOM 925 C C . SER A 1 115 ? -0.347 1.239 9.464 1.00 87.31 115 SER A C 1
ATOM 927 O O . SER A 1 115 ? 0.076 0.759 8.416 1.00 87.31 115 SER A O 1
ATOM 929 N N . VAL A 1 116 ? -0.101 0.700 10.662 1.00 87.06 116 VAL A N 1
ATOM 930 C CA . VAL A 1 116 ? 0.756 -0.475 10.892 1.00 87.06 116 VAL A CA 1
ATOM 931 C C . VAL A 1 116 ? 0.226 -1.755 10.241 1.00 87.06 116 VAL A C 1
ATOM 933 O O . VAL A 1 116 ? 1.011 -2.595 9.813 1.00 87.06 116 VAL A O 1
ATOM 936 N N . ASP A 1 117 ? -1.096 -1.911 10.134 1.00 93.88 117 ASP A N 1
ATOM 937 C CA . ASP A 1 117 ? -1.705 -3.085 9.505 1.00 93.88 117 ASP A CA 1
ATOM 938 C C . ASP A 1 117 ? -1.863 -2.898 7.989 1.00 93.88 117 ASP A C 1
ATOM 940 O O . ASP A 1 117 ? -1.901 -3.883 7.245 1.00 93.88 117 ASP A O 1
ATOM 944 N N . PHE A 1 118 ? -1.955 -1.645 7.527 1.00 92.56 118 PHE A N 1
ATOM 945 C CA . PHE A 1 118 ? -2.293 -1.300 6.149 1.00 92.56 118 PHE A CA 1
ATOM 946 C C . PHE A 1 118 ? -1.284 -1.869 5.152 1.00 92.56 118 PHE A C 1
ATOM 948 O O . PHE A 1 118 ? -1.671 -2.508 4.171 1.00 92.56 118 PHE A O 1
ATOM 955 N N . GLN A 1 119 ? 0.012 -1.694 5.435 1.00 92.12 119 GLN A N 1
ATOM 956 C CA . GLN A 1 119 ? 1.092 -2.208 4.593 1.00 92.12 119 GLN A CA 1
ATOM 957 C C . GLN A 1 119 ? 0.984 -3.725 4.405 1.00 92.12 119 GLN A C 1
ATOM 959 O O . GLN A 1 119 ? 1.129 -4.223 3.292 1.00 92.12 119 GLN A O 1
ATOM 964 N N . VAL A 1 120 ? 0.722 -4.480 5.469 1.00 93.75 120 VAL A N 1
ATOM 965 C CA . VAL A 1 120 ? 0.682 -5.948 5.401 1.00 93.75 120 VAL A CA 1
ATOM 966 C C . VAL A 1 120 ? -0.625 -6.441 4.780 1.00 93.75 120 VAL A C 1
ATOM 968 O O . VAL A 1 120 ? -0.629 -7.373 3.978 1.00 93.75 120 VAL A O 1
ATOM 971 N N . THR A 1 121 ? -1.742 -5.805 5.124 1.00 97.38 121 THR A N 1
ATOM 972 C CA . THR A 1 121 ? -3.077 -6.296 4.764 1.00 97.38 121 THR A CA 1
ATOM 973 C C . THR A 1 121 ? -3.428 -5.969 3.319 1.00 97.38 121 THR A C 1
ATOM 975 O O . THR A 1 121 ? -3.881 -6.853 2.587 1.00 97.38 121 THR A O 1
ATOM 978 N N . TYR A 1 122 ? -3.174 -4.728 2.895 1.00 97.75 122 TYR A N 1
ATOM 979 C CA . TYR A 1 122 ? -3.665 -4.167 1.630 1.00 97.75 122 TYR A CA 1
ATOM 980 C C . TYR A 1 122 ? -2.580 -3.966 0.582 1.00 97.75 122 TYR A C 1
ATOM 982 O O . TYR A 1 122 ? -2.831 -3.382 -0.467 1.00 97.75 122 TYR A O 1
ATOM 990 N N . THR A 1 123 ? -1.367 -4.446 0.836 1.00 97.38 123 THR A N 1
ATOM 991 C CA . THR A 1 123 ? -0.310 -4.422 -0.170 1.00 97.38 123 THR A CA 1
ATOM 992 C C . THR A 1 123 ? 0.473 -5.726 -0.162 1.00 97.38 123 THR A C 1
ATOM 994 O O . THR A 1 123 ? 0.455 -6.486 0.805 1.00 97.38 123 THR A O 1
ATOM 997 N N . THR A 1 124 ? 1.199 -5.983 -1.238 1.00 97.06 124 THR A N 1
ATOM 998 C CA . THR A 1 124 ? 2.121 -7.103 -1.382 1.00 97.06 124 THR A CA 1
ATOM 999 C C . THR A 1 124 ? 3.489 -6.612 -1.844 1.00 97.06 124 THR A C 1
ATOM 1001 O O . THR A 1 124 ? 3.627 -5.484 -2.320 1.00 97.06 124 THR A O 1
ATOM 1004 N N . ALA A 1 125 ? 4.517 -7.440 -1.663 1.00 96.44 125 ALA A N 1
ATOM 1005 C CA . ALA A 1 125 ? 5.808 -7.178 -2.283 1.00 96.44 125 ALA A CA 1
ATOM 1006 C C . ALA A 1 125 ? 5.662 -7.313 -3.803 1.00 96.44 125 ALA A C 1
ATOM 1008 O O . ALA A 1 125 ? 4.872 -8.130 -4.290 1.00 96.44 125 ALA A O 1
ATOM 1009 N N . TYR A 1 126 ? 6.426 -6.523 -4.550 1.00 95.50 126 TYR A N 1
ATOM 1010 C CA . TYR A 1 126 ? 6.546 -6.762 -5.979 1.00 95.50 126 TYR A CA 1
ATOM 1011 C C . TYR A 1 126 ? 7.342 -8.044 -6.247 1.00 95.50 126 TYR A C 1
ATOM 1013 O O . TYR A 1 126 ? 8.093 -8.530 -5.401 1.00 95.50 126 TYR A O 1
ATOM 1021 N N . VAL A 1 127 ? 7.174 -8.590 -7.446 1.00 93.31 127 VAL A N 1
ATOM 1022 C CA . VAL A 1 127 ? 7.979 -9.701 -7.953 1.00 93.31 127 VAL A CA 1
ATOM 1023 C C . VAL A 1 127 ? 9.062 -9.113 -8.849 1.00 93.31 127 VAL A C 1
ATOM 1025 O O . VAL A 1 127 ? 8.748 -8.493 -9.869 1.00 93.31 127 VAL A O 1
ATOM 1028 N N . ALA A 1 128 ? 10.324 -9.278 -8.455 1.00 75.31 128 ALA A N 1
ATOM 1029 C CA . ALA A 1 128 ? 11.456 -8.946 -9.310 1.00 75.31 128 ALA A CA 1
ATOM 1030 C C . ALA A 1 128 ? 11.525 -9.934 -10.485 1.00 75.31 128 ALA A C 1
ATOM 1032 O O . ALA A 1 128 ? 11.198 -11.114 -10.337 1.00 75.31 128 ALA A O 1
ATOM 1033 N N . THR A 1 129 ? 11.924 -9.461 -11.662 1.00 69.94 129 THR A N 1
ATOM 1034 C CA . THR A 1 129 ? 12.338 -10.347 -12.756 1.00 69.94 129 THR A CA 1
ATOM 1035 C C . THR A 1 129 ? 13.638 -11.045 -12.375 1.00 69.94 129 THR A C 1
ATOM 1037 O O . THR A 1 129 ? 14.615 -10.361 -12.077 1.00 69.94 129 THR A O 1
ATOM 1040 N N . SER A 1 130 ? 13.609 -12.381 -12.369 1.00 57.91 130 SER A N 1
ATOM 1041 C CA . SER A 1 130 ? 14.790 -13.248 -12.355 1.00 57.91 130 SER A CA 1
ATOM 1042 C C . SER A 1 130 ? 15.661 -13.036 -13.587 1.00 57.91 130 SER A C 1
ATOM 1044 O O . SER A 1 130 ? 15.083 -12.704 -14.650 1.00 57.91 130 SER A O 1
#

Sequence (130 aa):
MLWRTGSHHYFVIECKNGAITNTINKHDCNQLNGSGEWFENKYGPDMSYLPVMIHPAKKFEHAASPKAAMRIMTDEKLEILKKNVRDFIKSVCSQGQISDETKIRNQLLQLKLRSVDFQVTYTTAYVATS

Secondary structure (DSSP, 8-state):
-EEE-SSSEEEEEEE-TT---SSB-HHHHHHHHHHHHHHHHHH-TT-EEEEEEE-S--BBPTT----TT-EEE-HHHHHHHHHHHHHHHHHHHSTTGGG-HHHHHHHHHHTT-SHHHHHHHH-EEPBPP-

Radius of gyration: 16.52 Å; Cα contacts (8 Å, |Δi|>4): 204; chains: 1; bounding box: 43×31×41 Å

Foldseek 3Di:
DWADQDDAEIEQEDEDPPDPDQADEQVNQVVLVVSVVVCCVPPHDSHYYQREYEHQHQEHDPPHDHDQRYWYQHPVLVVLVVVLVVVLCVQCPPPPNVPVPVSNVVSCVVSLVHPVSCRVRRIDHGDYDD